Protein AF-A0A0C2IWW6-F1 (afdb_monomer_lite)

Organism: Thelohanellus kitauei (NCBI:txid669202)

Sequence (143 aa):
MAKILYDNNGKDVSIRLTIFDPDIIHEEIAIIDIIGGIPSYGLEASIDKTNIDFIQFNPDLRNNLNDNDLNHLNVIPVLLLTKSTIECYVNSTHSYLIKYTYKNFTIEQFMMRQAKAGKKRDIIVYTKTDEKFIEECEKNMLI

Radius of gyration: 20.49 Å; chains: 1; bounding box: 44×50×57 Å

Secondary structure (DSSP, 8-state):
-EEEEE--TTS-EEEEEEEEETTTTEEEEEEEEEETTEEEE-TTSS-S--SEEEEE--TTHHHH---GGGGGSEEE----PEEEEEEEEETTEEEEEEEEEETTEEEEEEEEEEEEESSSSPEEEEEEE-GGGHHHHHHTT--

Foldseek 3Di:
DAEEEEEPVQDKDWDWDWDDDPVPRDIFIWIWIQHRNDTATDPVGNDRDDPYHYHHDDPCVVVVCPDPCPVVHDYDYPAPWDWDWDWFAQVNFIKIWIFTDGPHGTPDIWIWTWDFDDPDVTDTDTDTDDPVRVVVRVVRVPD

pLDDT: mean 76.64, std 11.31, range [42.75, 91.62]

Structure (mmCIF, N/CA/C/O backbone):
data_AF-A0A0C2IWW6-F1
#
_entry.id   AF-A0A0C2IWW6-F1
#
loop_
_atom_site.group_PDB
_atom_site.id
_atom_site.type_symbol
_atom_site.label_atom_id
_atom_site.label_alt_id
_atom_site.label_comp_id
_atom_site.label_asym_id
_atom_site.label_entity_id
_atom_site.label_seq_id
_atom_site.pdbx_PDB_ins_code
_atom_site.Cartn_x
_atom_site.Cartn_y
_atom_site.Cartn_z
_atom_site.occupancy
_atom_site.B_iso_or_equiv
_atom_site.auth_seq_id
_atom_site.auth_comp_id
_atom_site.auth_asym_id
_atom_site.auth_atom_id
_atom_site.pdbx_PDB_model_num
ATOM 1 N N . MET A 1 1 ? -14.868 -18.241 11.909 1.00 67.81 1 MET A N 1
ATOM 2 C CA . MET A 1 1 ? -14.802 -17.274 10.793 1.00 67.81 1 MET A CA 1
ATOM 3 C C . MET A 1 1 ? -13.703 -16.283 11.123 1.00 67.81 1 MET A C 1
ATOM 5 O O . MET A 1 1 ? -13.644 -15.871 12.276 1.00 67.81 1 MET A O 1
ATOM 9 N N . ALA A 1 2 ? -12.796 -15.994 10.189 1.00 75.31 2 ALA A N 1
ATOM 10 C CA . ALA A 1 2 ? -11.691 -15.075 10.453 1.00 75.31 2 ALA A CA 1
ATOM 11 C C . ALA A 1 2 ? -12.211 -13.633 10.466 1.00 75.31 2 ALA A C 1
ATOM 13 O O . ALA A 1 2 ? -13.062 -13.273 9.657 1.00 75.31 2 ALA A O 1
ATOM 14 N N . LYS A 1 3 ? -11.714 -12.820 11.395 1.00 79.81 3 LYS A N 1
ATOM 15 C CA . LYS A 1 3 ? -12.116 -11.422 11.556 1.00 79.81 3 LYS A CA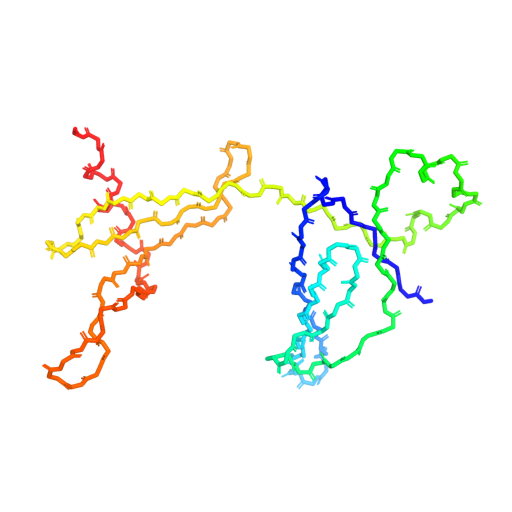 1
ATOM 16 C C . LYS A 1 3 ? -10.861 -10.551 11.611 1.00 79.81 3 LYS A C 1
ATOM 18 O O . LYS A 1 3 ? -9.914 -10.880 12.332 1.00 79.81 3 LYS A O 1
ATOM 23 N N . ILE A 1 4 ? -10.863 -9.455 10.859 1.00 79.62 4 ILE A N 1
ATOM 24 C CA . ILE A 1 4 ? -9.816 -8.434 10.856 1.00 79.62 4 ILE A CA 1
ATOM 25 C C . ILE A 1 4 ? -10.396 -7.149 11.428 1.00 79.62 4 ILE A C 1
ATOM 27 O O . ILE A 1 4 ? -11.364 -6.600 10.904 1.00 79.62 4 ILE A O 1
ATOM 31 N N . LEU A 1 5 ? -9.767 -6.656 12.490 1.00 78.81 5 LEU A N 1
ATOM 32 C CA . LEU A 1 5 ? -10.037 -5.328 13.026 1.00 78.81 5 LEU A CA 1
ATOM 33 C C . LEU A 1 5 ? -9.056 -4.338 12.388 1.00 78.81 5 LEU A C 1
ATOM 35 O O . LEU A 1 5 ? -7.842 -4.554 12.454 1.00 78.81 5 LEU A O 1
ATOM 39 N N . TYR A 1 6 ? -9.571 -3.261 11.793 1.00 79.50 6 TYR A N 1
ATOM 40 C CA . TYR A 1 6 ? -8.757 -2.237 11.131 1.00 79.50 6 TYR A CA 1
ATOM 41 C C . TYR A 1 6 ? -9.166 -0.826 11.572 1.00 79.50 6 TYR A C 1
ATOM 43 O O . TYR A 1 6 ? -10.349 -0.522 11.671 1.00 79.50 6 TYR A O 1
ATOM 51 N N . ASP A 1 7 ? -8.199 0.058 11.818 1.00 78.56 7 ASP A N 1
ATOM 52 C CA . ASP A 1 7 ? -8.444 1.477 12.119 1.00 78.56 7 ASP A CA 1
ATOM 53 C C . ASP A 1 7 ? -7.964 2.348 10.960 1.00 78.56 7 ASP A C 1
ATOM 55 O O . ASP A 1 7 ? -6.787 2.674 10.855 1.00 78.56 7 ASP A O 1
ATOM 59 N N . ASN A 1 8 ? -8.876 2.724 10.071 1.00 73.62 8 ASN A N 1
ATOM 60 C CA . ASN A 1 8 ? -8.558 3.562 8.918 1.00 73.62 8 ASN A CA 1
ATOM 61 C C . ASN A 1 8 ? -8.667 5.068 9.189 1.00 73.62 8 ASN A C 1
ATOM 63 O O . ASN A 1 8 ? -8.458 5.860 8.268 1.00 73.62 8 ASN A O 1
ATOM 67 N N . ASN A 1 9 ? -9.061 5.467 10.405 1.00 73.56 9 ASN A N 1
ATOM 68 C CA . ASN A 1 9 ? -9.323 6.853 10.781 1.00 73.56 9 ASN A CA 1
ATOM 69 C C . ASN A 1 9 ? -10.171 7.625 9.736 1.00 73.56 9 ASN A C 1
ATOM 71 O O . ASN A 1 9 ? -9.878 8.772 9.392 1.00 73.56 9 ASN A O 1
ATOM 75 N N . GLY A 1 10 ? -11.180 6.954 9.161 1.00 70.12 10 GLY A N 1
ATOM 76 C CA . GLY A 1 10 ? -12.103 7.519 8.168 1.00 70.12 10 GLY A CA 1
ATOM 77 C C . GLY A 1 10 ? -11.592 7.586 6.723 1.00 70.12 10 GLY A C 1
ATOM 78 O O . GLY A 1 10 ? -12.222 8.248 5.902 1.00 70.12 10 GLY A O 1
ATOM 79 N N . LYS A 1 11 ? -10.470 6.937 6.391 1.00 76.81 11 LYS A N 1
ATOM 80 C CA . LYS A 1 11 ? -9.909 6.905 5.027 1.00 76.81 11 LYS A CA 1
ATOM 81 C C . LYS A 1 11 ? -10.181 5.586 4.308 1.00 76.81 11 LYS A C 1
ATOM 83 O O . LYS A 1 11 ? -10.347 4.552 4.948 1.00 76.81 11 LYS A O 1
ATOM 88 N N . ASP A 1 12 ? -10.161 5.605 2.982 1.00 80.12 12 ASP A N 1
ATOM 89 C CA . ASP A 1 12 ? -10.187 4.369 2.196 1.00 80.12 12 ASP A CA 1
ATOM 90 C C . ASP A 1 12 ? -8.905 3.554 2.436 1.00 80.12 12 ASP A C 1
ATOM 92 O O . ASP A 1 12 ? -7.823 4.115 2.642 1.00 80.12 12 ASP A O 1
ATOM 96 N N . VAL A 1 13 ? -9.033 2.227 2.439 1.00 80.38 13 VAL A N 1
ATOM 97 C CA . VAL A 1 13 ? -7.926 1.295 2.709 1.00 80.38 13 VAL A CA 1
ATOM 98 C C . VAL A 1 13 ? -7.831 0.276 1.588 1.00 80.38 13 VAL A C 1
ATOM 100 O O . VAL A 1 13 ? -8.852 -0.235 1.149 1.00 80.38 13 VAL A O 1
ATOM 103 N N . SER A 1 14 ? -6.609 -0.064 1.184 1.00 82.31 14 SER A N 1
ATOM 104 C CA . SER A 1 14 ? -6.331 -1.234 0.351 1.00 82.31 14 SER A CA 1
ATOM 105 C C . SER A 1 14 ? -5.461 -2.206 1.144 1.00 82.31 14 SER A C 1
ATOM 107 O O . SER A 1 14 ? -4.405 -1.828 1.658 1.00 82.31 14 SER A O 1
ATOM 109 N N . ILE A 1 15 ? -5.930 -3.440 1.304 1.00 80.38 15 ILE A N 1
ATOM 110 C CA . ILE A 1 15 ? -5.264 -4.511 2.045 1.00 80.38 15 ILE A CA 1
ATOM 111 C C . ILE A 1 15 ? -4.828 -5.565 1.037 1.00 80.38 15 ILE A C 1
ATOM 113 O O . ILE A 1 15 ? -5.658 -6.196 0.388 1.00 80.38 15 ILE A O 1
ATOM 117 N N . ARG A 1 16 ? -3.520 -5.799 0.938 1.00 82.56 16 ARG A N 1
ATOM 118 C CA . ARG A 1 16 ? -2.972 -6.911 0.163 1.00 82.56 16 ARG A CA 1
ATOM 119 C C . ARG A 1 16 ? -2.705 -8.087 1.094 1.00 82.56 16 ARG A C 1
ATOM 121 O O . ARG A 1 16 ? -1.878 -7.979 1.997 1.00 82.56 16 ARG A O 1
ATOM 128 N N . LEU A 1 17 ? -3.408 -9.191 0.874 1.00 78.31 17 LEU A N 1
ATOM 129 C CA . LEU A 1 17 ? -3.177 -10.461 1.549 1.00 78.31 17 LEU A CA 1
ATOM 130 C C . LEU A 1 17 ? -2.436 -11.397 0.601 1.00 78.31 17 LEU A C 1
ATOM 132 O O . LEU A 1 17 ? -2.811 -11.536 -0.561 1.00 78.31 17 LEU A O 1
ATOM 136 N N . THR A 1 18 ? -1.417 -12.059 1.130 1.00 79.25 18 THR A N 1
ATOM 137 C CA . THR A 1 18 ? -0.723 -13.158 0.464 1.00 79.25 18 THR A CA 1
ATOM 138 C C . THR A 1 18 ? -0.979 -14.420 1.281 1.00 79.25 18 THR A C 1
ATOM 140 O O . THR A 1 18 ? -0.694 -14.444 2.480 1.00 79.25 18 THR A O 1
ATOM 143 N N . ILE A 1 19 ? -1.520 -15.457 0.645 1.00 74.00 19 ILE A N 1
ATOM 144 C CA . ILE A 1 19 ? -1.674 -16.794 1.219 1.00 74.00 19 ILE A CA 1
ATOM 145 C C . ILE A 1 19 ? -0.561 -17.666 0.644 1.00 74.00 19 ILE A C 1
ATOM 147 O O . ILE A 1 19 ? -0.399 -17.765 -0.571 1.00 74.00 19 ILE A O 1
ATOM 151 N N . PHE A 1 20 ? 0.215 -18.278 1.535 1.00 75.56 20 PHE A N 1
ATOM 152 C CA . PHE A 1 20 ? 1.300 -19.180 1.176 1.00 75.56 20 PHE A CA 1
ATOM 153 C C . PHE A 1 20 ? 0.943 -20.596 1.613 1.00 75.56 20 PHE A C 1
ATOM 155 O O . PHE A 1 20 ? 0.737 -20.835 2.806 1.00 75.56 20 PHE A O 1
ATOM 162 N N . ASP A 1 21 ? 0.889 -21.520 0.654 1.00 71.38 21 ASP A N 1
ATOM 163 C CA . ASP A 1 21 ? 0.822 -22.949 0.945 1.00 71.38 21 ASP A CA 1
ATOM 164 C C . ASP A 1 21 ? 2.256 -23.503 1.063 1.00 71.38 21 ASP A C 1
ATOM 166 O O . ASP A 1 21 ? 2.984 -23.546 0.058 1.00 71.38 21 ASP A O 1
ATOM 170 N N . PRO A 1 22 ? 2.691 -23.913 2.271 1.00 72.25 22 PRO A N 1
ATOM 171 C CA . PRO A 1 22 ? 4.045 -24.404 2.490 1.00 72.25 22 PRO A CA 1
ATOM 172 C C . PRO A 1 22 ? 4.354 -25.710 1.751 1.00 72.25 22 PRO A C 1
ATOM 174 O O . PRO A 1 22 ? 5.531 -25.989 1.521 1.00 72.25 22 PRO A O 1
ATOM 177 N N . ASP A 1 23 ? 3.341 -26.476 1.345 1.00 78.62 23 ASP A N 1
ATOM 178 C CA . ASP A 1 23 ? 3.515 -27.776 0.700 1.00 78.62 23 ASP A CA 1
ATOM 179 C C . ASP A 1 23 ? 3.543 -27.675 -0.838 1.00 78.62 23 ASP A C 1
ATOM 181 O O . ASP A 1 23 ? 4.052 -28.579 -1.505 1.00 78.62 23 ASP A O 1
ATOM 185 N N . ILE A 1 24 ? 3.029 -26.580 -1.419 1.00 69.12 24 ILE A N 1
ATOM 186 C CA . ILE A 1 24 ? 2.781 -26.473 -2.873 1.00 69.12 24 ILE A CA 1
ATOM 187 C C . ILE A 1 24 ? 3.664 -25.412 -3.571 1.00 69.12 24 ILE A C 1
ATOM 189 O O . ILE A 1 24 ? 3.709 -25.367 -4.798 1.00 69.12 24 ILE A O 1
ATOM 193 N N . ILE A 1 25 ? 4.447 -24.599 -2.841 1.00 71.62 25 ILE A N 1
ATOM 194 C CA . ILE A 1 25 ? 5.219 -23.458 -3.409 1.00 71.62 25 ILE A CA 1
ATOM 195 C C . ILE A 1 25 ? 4.311 -22.626 -4.337 1.00 71.62 25 ILE A C 1
ATOM 197 O O . ILE A 1 25 ? 4.666 -22.247 -5.455 1.00 71.62 25 ILE A O 1
ATOM 201 N N . HIS A 1 26 ? 3.081 -22.396 -3.887 1.00 78.12 26 HIS A N 1
ATOM 202 C CA . HIS A 1 26 ? 2.103 -21.594 -4.597 1.00 78.12 26 HIS A CA 1
ATOM 203 C C . HIS A 1 26 ? 1.710 -20.414 -3.717 1.00 78.12 26 HIS A C 1
ATOM 205 O O . HIS A 1 26 ? 1.467 -20.569 -2.518 1.00 78.12 26 HIS A O 1
ATOM 211 N N . GLU A 1 27 ? 1.708 -19.231 -4.324 1.00 80.31 27 GLU A N 1
ATOM 212 C CA . GLU A 1 27 ? 1.317 -17.985 -3.683 1.00 80.31 27 GLU A CA 1
ATOM 213 C C . GLU A 1 27 ? 0.010 -17.514 -4.310 1.00 80.31 27 GLU A C 1
ATOM 215 O O . GLU A 1 27 ? -0.054 -17.278 -5.519 1.00 80.31 27 GLU A O 1
ATOM 220 N N . GLU A 1 28 ? -1.013 -17.350 -3.479 1.00 81.88 28 GLU A N 1
ATOM 221 C CA . GLU A 1 28 ? -2.263 -16.720 -3.879 1.00 81.88 28 GLU A CA 1
ATOM 222 C C . GLU A 1 28 ? -2.357 -15.325 -3.263 1.00 81.88 28 GLU A C 1
ATOM 224 O O . GLU A 1 28 ? -2.013 -15.104 -2.101 1.00 81.88 28 GLU A O 1
ATOM 229 N N . ILE A 1 29 ? -2.834 -14.362 -4.047 1.00 85.31 29 ILE A N 1
ATOM 230 C CA . ILE A 1 29 ? -2.941 -12.963 -3.645 1.00 85.31 29 ILE A CA 1
ATOM 231 C C . ILE A 1 29 ? -4.417 -12.575 -3.630 1.00 85.31 29 ILE A C 1
ATOM 233 O O . ILE A 1 29 ? -5.131 -12.816 -4.602 1.00 85.31 29 ILE A O 1
ATOM 237 N N . ALA A 1 30 ? -4.851 -11.913 -2.557 1.00 83.81 30 ALA A N 1
ATOM 238 C CA . ALA A 1 30 ? -6.105 -11.167 -2.492 1.00 83.81 30 ALA A CA 1
ATOM 239 C C . ALA A 1 30 ? -5.796 -9.673 -2.312 1.00 83.81 30 ALA A C 1
ATOM 241 O O . ALA A 1 30 ? -4.977 -9.300 -1.471 1.00 83.81 30 ALA A O 1
ATOM 242 N N . ILE A 1 31 ? -6.462 -8.809 -3.075 1.00 84.75 31 ILE A N 1
ATOM 243 C CA . ILE A 1 31 ? -6.432 -7.354 -2.872 1.00 84.75 31 ILE A CA 1
ATOM 244 C C . ILE A 1 31 ? -7.831 -6.951 -2.424 1.00 84.75 31 ILE A C 1
ATOM 246 O O . ILE A 1 31 ? -8.787 -7.181 -3.158 1.00 84.75 31 ILE A O 1
ATOM 250 N N . ILE A 1 32 ? -7.952 -6.408 -1.215 1.00 87.38 32 ILE A N 1
ATOM 251 C CA . ILE A 1 32 ? -9.221 -5.996 -0.622 1.00 87.38 32 ILE A CA 1
ATOM 252 C C . ILE A 1 32 ? -9.226 -4.481 -0.470 1.00 87.38 32 ILE A C 1
ATOM 254 O O . ILE A 1 32 ? -8.498 -3.938 0.359 1.00 87.38 32 ILE A O 1
ATOM 258 N N . ASP A 1 33 ? -10.089 -3.814 -1.224 1.00 86.56 33 ASP A N 1
ATOM 259 C CA . ASP A 1 33 ? -10.316 -2.379 -1.114 1.00 86.56 33 ASP A CA 1
ATOM 260 C C . ASP A 1 33 ? -11.547 -2.120 -0.247 1.00 86.56 33 ASP A C 1
ATOM 262 O O . ASP A 1 33 ? -12.634 -2.627 -0.524 1.00 86.56 33 ASP A O 1
ATOM 266 N N . ILE A 1 34 ? -11.383 -1.324 0.806 1.00 87.00 34 ILE A N 1
ATOM 267 C CA . ILE A 1 34 ? -12.444 -0.914 1.721 1.00 87.00 34 ILE A CA 1
ATOM 268 C C . ILE A 1 34 ? -12.708 0.574 1.501 1.00 87.00 34 ILE A C 1
ATOM 270 O O . ILE A 1 34 ? -12.027 1.428 2.076 1.00 87.00 34 ILE A O 1
ATOM 274 N N . ILE A 1 35 ? -13.702 0.871 0.663 1.00 84.38 35 ILE A N 1
ATOM 275 C CA . ILE A 1 35 ? -14.080 2.237 0.280 1.00 84.38 35 ILE A CA 1
ATOM 276 C C . ILE A 1 35 ? -15.375 2.598 0.993 1.00 84.38 35 ILE A C 1
ATOM 278 O O . ILE A 1 35 ? -16.374 1.886 0.882 1.00 84.38 35 ILE A O 1
ATOM 282 N N . GLY A 1 36 ? -15.355 3.675 1.780 1.00 80.75 36 GLY A N 1
ATOM 283 C CA . GLY A 1 36 ? -16.519 4.064 2.588 1.00 80.75 36 GLY A CA 1
ATOM 284 C C . GLY A 1 36 ? -17.031 2.959 3.530 1.00 80.75 36 GLY A C 1
ATOM 285 O O . GLY A 1 36 ? -18.222 2.907 3.824 1.00 80.75 36 GLY A O 1
ATOM 286 N N . GLY A 1 37 ? -16.152 2.050 3.973 1.00 78.50 37 GLY A N 1
ATOM 287 C CA . GLY A 1 37 ? -16.501 0.916 4.842 1.00 78.50 37 GLY A CA 1
ATOM 288 C C . GLY A 1 37 ? -17.032 -0.327 4.118 1.00 78.50 37 GLY A C 1
ATOM 289 O O . GLY A 1 37 ? -17.373 -1.304 4.779 1.00 78.50 37 GLY A O 1
ATOM 290 N N . ILE A 1 38 ? -17.087 -0.324 2.784 1.00 85.44 38 ILE A N 1
ATOM 291 C CA . ILE A 1 38 ? -17.556 -1.464 1.989 1.00 85.44 38 ILE A CA 1
ATOM 292 C C . ILE A 1 38 ? -16.338 -2.200 1.408 1.00 85.44 38 ILE A C 1
ATOM 294 O O . ILE A 1 38 ? -15.623 -1.607 0.597 1.00 85.44 38 ILE A O 1
ATOM 298 N N . PRO A 1 39 ? -16.079 -3.465 1.796 1.00 87.12 39 PRO A N 1
ATOM 299 C CA . PRO A 1 39 ? -14.998 -4.257 1.224 1.00 87.12 39 PRO A CA 1
ATOM 300 C C . PRO A 1 39 ? -15.349 -4.738 -0.191 1.00 87.12 39 PRO A C 1
ATOM 302 O O . PRO A 1 39 ? -16.468 -5.174 -0.466 1.00 87.12 39 PRO A O 1
ATOM 305 N N . SER A 1 40 ? -14.363 -4.711 -1.078 1.00 90.19 40 SER A N 1
ATOM 306 C CA . SER A 1 40 ? -14.424 -5.195 -2.457 1.00 90.19 40 SER A CA 1
ATOM 307 C C . SER A 1 40 ? -13.108 -5.881 -2.828 1.00 90.19 40 SER A C 1
ATOM 309 O O . SER A 1 40 ? -12.080 -5.589 -2.224 1.00 90.19 40 SER A O 1
ATOM 311 N N . TYR A 1 41 ? -13.142 -6.818 -3.777 1.00 87.69 41 TYR A N 1
ATOM 312 C CA . TYR A 1 41 ? -11.969 -7.598 -4.184 1.00 87.69 41 TYR A CA 1
ATOM 313 C C . TYR A 1 41 ? -11.454 -7.112 -5.541 1.00 87.69 41 TYR A C 1
ATOM 315 O O . TYR A 1 41 ? -12.229 -6.950 -6.486 1.00 87.69 41 TYR A O 1
ATOM 323 N N . GLY A 1 42 ? -10.148 -6.865 -5.625 1.00 82.06 42 GLY A N 1
ATOM 324 C CA . GLY A 1 42 ? -9.481 -6.375 -6.825 1.00 82.06 42 GLY A CA 1
ATOM 325 C C . GLY A 1 42 ? -9.392 -7.439 -7.921 1.00 82.06 42 GLY A C 1
ATOM 326 O O . GLY A 1 42 ? -9.049 -8.587 -7.659 1.00 82.06 42 GLY A O 1
ATOM 327 N N . LEU A 1 43 ? -9.645 -7.039 -9.170 1.00 75.50 43 LEU A N 1
ATOM 328 C CA . LEU A 1 43 ? -9.654 -7.934 -10.339 1.00 75.50 43 LEU A CA 1
ATOM 329 C C . LEU A 1 43 ? -8.273 -8.502 -10.712 1.00 75.50 43 LEU A C 1
ATOM 331 O O . LEU A 1 43 ? -8.195 -9.493 -11.429 1.00 75.50 43 LEU A O 1
ATOM 335 N N . GLU A 1 44 ? -7.191 -7.862 -10.267 1.00 76.56 44 GLU A N 1
ATOM 336 C CA . GLU A 1 44 ? -5.809 -8.295 -10.533 1.00 76.56 44 GLU A CA 1
ATOM 337 C C . GLU A 1 44 ? -5.317 -9.371 -9.545 1.00 76.56 44 GLU A C 1
ATOM 339 O O . GLU A 1 44 ? -4.191 -9.855 -9.660 1.00 76.56 44 GLU A O 1
ATOM 344 N N . ALA A 1 45 ? -6.143 -9.736 -8.562 1.00 76.56 45 ALA A N 1
ATOM 345 C CA . ALA A 1 45 ? -5.836 -10.728 -7.543 1.00 76.56 45 ALA A CA 1
ATOM 346 C C . ALA A 1 45 ? -6.232 -12.149 -7.998 1.00 76.56 45 ALA A C 1
ATOM 348 O O . ALA A 1 45 ? -7.139 -12.317 -8.810 1.00 76.56 45 ALA A O 1
ATOM 349 N N . SER A 1 46 ? -5.572 -13.186 -7.468 1.00 81.31 46 SER A N 1
ATOM 350 C CA . SER A 1 46 ? -5.924 -14.586 -7.766 1.00 81.31 46 SER A CA 1
ATOM 351 C C . SER A 1 46 ? -7.113 -15.089 -6.940 1.00 81.31 46 SER A C 1
ATOM 353 O O . SER A 1 46 ? -7.708 -16.106 -7.283 1.00 81.31 46 SER A O 1
ATOM 355 N N . ILE A 1 47 ? -7.463 -14.371 -5.870 1.00 79.50 47 ILE A N 1
ATOM 356 C CA . ILE A 1 47 ? -8.589 -14.661 -4.982 1.00 79.50 47 ILE A CA 1
ATOM 357 C C . ILE A 1 47 ? -9.676 -13.602 -5.188 1.00 79.50 47 ILE A C 1
ATOM 359 O O . ILE A 1 47 ? -9.455 -12.414 -4.945 1.00 79.50 47 ILE A O 1
ATOM 363 N N . ASP A 1 48 ? -10.871 -14.043 -5.575 1.00 79.69 48 ASP A N 1
ATOM 364 C CA . ASP A 1 48 ? -12.042 -13.198 -5.836 1.00 79.69 48 ASP A CA 1
ATOM 365 C C . ASP A 1 48 ? -12.971 -13.043 -4.616 1.00 79.69 48 ASP A C 1
ATOM 367 O O . ASP A 1 48 ? -13.826 -12.151 -4.589 1.00 79.69 48 ASP A O 1
ATOM 371 N N . LYS A 1 49 ? -12.804 -13.886 -3.586 1.00 81.94 49 LYS A N 1
ATOM 372 C CA . LYS A 1 49 ? -13.533 -13.796 -2.316 1.00 81.94 49 LYS A CA 1
ATOM 373 C C . LYS A 1 49 ? -12.828 -14.540 -1.179 1.00 81.94 49 LYS A C 1
ATOM 375 O O . LYS A 1 49 ? -12.332 -15.645 -1.356 1.00 81.94 49 LYS A O 1
ATOM 380 N N . THR A 1 50 ? -12.888 -13.985 0.032 1.00 79.50 50 THR A N 1
ATOM 381 C CA . THR A 1 50 ? -12.486 -14.669 1.275 1.00 79.50 50 THR A CA 1
ATOM 382 C C . THR A 1 50 ? -13.655 -14.759 2.261 1.00 79.50 50 THR A C 1
ATOM 384 O O . THR A 1 50 ? -14.674 -14.085 2.107 1.00 79.50 50 THR A O 1
ATOM 387 N N . ASN A 1 51 ? -13.518 -15.596 3.292 1.00 79.50 51 ASN A N 1
ATOM 388 C CA . ASN A 1 51 ? -14.449 -15.691 4.423 1.00 79.50 51 ASN A CA 1
ATOM 389 C C . ASN A 1 51 ? -14.027 -14.801 5.613 1.00 79.50 51 ASN A C 1
ATOM 391 O O . ASN A 1 51 ? -14.308 -15.141 6.766 1.00 79.50 51 ASN A O 1
ATOM 395 N N . ILE A 1 52 ? -13.307 -13.713 5.330 1.00 82.50 52 ILE A N 1
ATOM 396 C CA . ILE A 1 52 ? -12.799 -12.770 6.324 1.00 82.50 52 ILE A CA 1
ATOM 397 C C . ILE A 1 52 ? -13.802 -11.629 6.493 1.00 82.50 52 ILE A C 1
ATOM 399 O O . ILE A 1 52 ? -14.159 -10.966 5.519 1.00 82.50 52 ILE A O 1
ATOM 403 N N . ASP A 1 53 ? -14.209 -11.370 7.733 1.00 83.31 53 ASP A N 1
ATOM 404 C CA . ASP A 1 53 ? -14.979 -10.175 8.085 1.00 83.31 53 ASP A CA 1
ATOM 405 C C . ASP A 1 53 ? -14.043 -9.018 8.434 1.00 83.31 53 ASP A C 1
ATOM 407 O O . ASP A 1 53 ? -13.139 -9.165 9.259 1.00 83.31 53 ASP A O 1
ATOM 411 N N . PHE A 1 54 ? -14.292 -7.846 7.852 1.00 82.69 54 PHE A N 1
ATOM 412 C CA . PHE A 1 54 ? -13.545 -6.621 8.132 1.00 82.69 54 PHE A CA 1
ATOM 413 C C . PHE A 1 54 ? -14.371 -5.708 9.034 1.00 82.69 54 PHE A C 1
ATOM 415 O O . PHE A 1 54 ? -15.453 -5.259 8.663 1.00 82.69 54 PHE A O 1
ATOM 422 N N . ILE A 1 55 ? -13.854 -5.428 10.227 1.00 83.25 55 ILE A N 1
ATOM 423 C CA . ILE A 1 55 ? -14.516 -4.618 11.249 1.00 83.25 55 ILE A CA 1
ATOM 424 C C . ILE A 1 55 ? -13.725 -3.321 11.405 1.00 83.25 55 ILE A C 1
ATOM 426 O O . ILE A 1 55 ? -12.560 -3.343 11.805 1.00 83.25 55 ILE A O 1
ATOM 430 N N . GLN A 1 56 ? -14.354 -2.186 11.097 1.00 81.19 56 GLN A N 1
ATOM 431 C CA . GLN A 1 56 ? -13.751 -0.877 11.331 1.00 81.19 56 GLN A CA 1
ATOM 432 C C . GLN A 1 56 ? -13.676 -0.617 12.835 1.00 81.19 56 GLN A C 1
ATOM 434 O O . GLN A 1 56 ? -14.678 -0.735 13.535 1.00 81.19 56 GLN A O 1
ATOM 439 N N . PHE A 1 57 ? -12.509 -0.237 13.341 1.00 77.38 57 PHE A N 1
ATOM 440 C CA . PHE A 1 57 ? -12.344 0.170 14.725 1.00 77.38 57 PHE A CA 1
ATOM 441 C C . PHE A 1 57 ? -13.071 1.496 14.986 1.00 77.38 57 PHE A C 1
ATOM 443 O O . PHE A 1 57 ? -12.908 2.473 14.259 1.00 77.38 57 PHE A O 1
ATOM 450 N N . ASN A 1 58 ? -13.848 1.531 16.066 1.00 73.31 58 ASN A N 1
ATOM 451 C CA . ASN A 1 58 ? -14.453 2.730 16.638 1.00 73.31 58 ASN A CA 1
ATOM 452 C C . ASN A 1 58 ? -14.211 2.674 18.162 1.00 73.31 58 ASN A C 1
ATOM 454 O O . ASN A 1 58 ? -14.337 1.593 18.743 1.00 73.31 58 ASN A O 1
ATOM 458 N N . PRO A 1 59 ? -13.876 3.786 18.839 1.00 65.25 59 PRO A N 1
ATOM 459 C CA . PRO A 1 59 ? -13.812 3.837 20.301 1.00 65.25 59 PRO A CA 1
ATOM 460 C C . PRO A 1 59 ? -15.006 3.180 21.023 1.00 65.25 59 PRO A C 1
ATOM 462 O O . PRO A 1 59 ? -14.803 2.502 22.031 1.00 65.25 59 PRO A O 1
ATOM 465 N N . ASP A 1 60 ? -16.219 3.290 20.474 1.00 65.00 60 ASP A N 1
ATOM 466 C CA . ASP A 1 60 ? -17.446 2.716 21.042 1.00 65.00 60 ASP A CA 1
ATOM 467 C C . ASP A 1 60 ? -17.556 1.191 20.872 1.00 65.00 60 ASP A C 1
ATOM 469 O O . ASP A 1 60 ? -18.268 0.527 21.630 1.00 65.00 60 ASP A O 1
ATOM 473 N N . LEU A 1 61 ? -16.819 0.598 19.923 1.00 64.00 61 LEU A N 1
ATOM 474 C CA . LEU A 1 61 ? -16.798 -0.856 19.707 1.00 64.00 61 LEU A CA 1
ATOM 475 C C . LEU A 1 61 ? -16.244 -1.599 20.931 1.00 64.00 61 LEU A C 1
ATOM 477 O O . LEU A 1 61 ? -16.675 -2.715 21.207 1.00 64.00 61 LEU A O 1
ATOM 481 N N . ARG A 1 62 ? -15.358 -0.967 21.719 1.00 56.34 62 ARG A N 1
ATOM 482 C CA . ARG A 1 62 ? -14.851 -1.534 22.983 1.00 56.34 62 ARG A CA 1
ATOM 483 C C . ARG A 1 62 ? -15.941 -1.741 24.035 1.00 56.34 62 ARG A C 1
ATOM 485 O O . ARG A 1 62 ? -15.792 -2.622 24.871 1.00 56.34 62 ARG A O 1
ATOM 492 N N . ASN A 1 63 ? -17.010 -0.946 23.995 1.00 54.00 63 ASN A N 1
ATOM 493 C CA . ASN A 1 63 ? -18.083 -0.996 24.990 1.00 54.00 63 ASN A CA 1
ATOM 494 C C . ASN A 1 63 ? -19.183 -2.006 24.621 1.00 54.00 63 ASN A C 1
ATOM 496 O O . ASN A 1 63 ? -19.898 -2.467 25.505 1.00 54.00 63 ASN A O 1
ATOM 500 N N . ASN A 1 64 ? -19.310 -2.352 23.334 1.00 51.84 64 ASN A N 1
ATOM 501 C CA . ASN A 1 64 ? -20.343 -3.260 22.818 1.00 51.84 64 ASN A CA 1
ATOM 502 C C . ASN A 1 64 ? -19.823 -4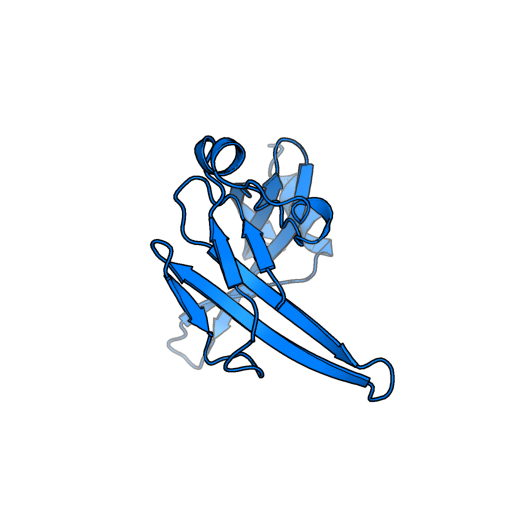.651 22.433 1.00 51.84 64 ASN A C 1
ATOM 504 O O . ASN A 1 64 ? -20.622 -5.571 22.256 1.00 51.84 64 ASN A O 1
ATOM 508 N N . LEU A 1 65 ? -18.508 -4.839 22.317 1.00 56.03 65 LEU A N 1
ATOM 509 C CA . LEU A 1 65 ? -17.922 -6.168 22.201 1.00 56.03 65 LEU A CA 1
ATOM 510 C C . LEU A 1 65 ? -17.865 -6.804 23.591 1.00 56.03 65 LEU A C 1
ATOM 512 O O . LEU A 1 65 ? -16.836 -6.785 24.258 1.00 56.03 65 LEU A O 1
ATOM 516 N N . ASN A 1 66 ? -18.960 -7.444 23.999 1.00 52.41 66 ASN A N 1
ATOM 517 C CA . ASN A 1 66 ? -18.975 -8.430 25.091 1.00 52.41 66 ASN A CA 1
ATOM 518 C C . ASN A 1 66 ? -18.205 -9.723 24.717 1.00 52.41 66 ASN A C 1
ATOM 520 O O . ASN A 1 66 ? -18.504 -10.811 25.205 1.00 52.41 66 ASN A O 1
ATOM 524 N N . ASP A 1 67 ? -17.240 -9.613 23.807 1.00 49.78 67 ASP A N 1
ATOM 525 C CA . ASP A 1 67 ? -16.557 -10.723 23.171 1.00 49.78 67 ASP A CA 1
ATOM 526 C C . ASP A 1 67 ? -15.194 -10.909 23.840 1.00 49.78 67 ASP A C 1
ATOM 528 O O . ASP A 1 67 ? -14.248 -10.150 23.618 1.00 49.78 67 ASP A O 1
ATOM 532 N N . ASN A 1 68 ? -15.069 -12.004 24.594 1.00 50.97 68 ASN A N 1
ATOM 533 C CA . ASN A 1 68 ? -13.784 -12.583 25.012 1.00 50.97 68 ASN A CA 1
ATOM 534 C C . ASN A 1 68 ? -12.870 -12.944 23.807 1.00 50.97 68 ASN A C 1
ATOM 536 O O . ASN A 1 68 ? -11.736 -13.382 23.995 1.00 50.97 68 ASN A O 1
ATOM 540 N N . ASP A 1 69 ? -13.352 -12.734 22.577 1.00 53.66 69 ASP A N 1
ATOM 541 C CA . ASP A 1 69 ? -12.714 -13.012 21.292 1.00 53.66 69 ASP A CA 1
ATOM 542 C C . ASP A 1 69 ? -11.857 -11.876 20.722 1.00 53.66 69 ASP A C 1
ATOM 544 O O . ASP A 1 69 ? -11.270 -12.048 19.656 1.00 53.66 69 ASP A O 1
ATOM 548 N N . LEU A 1 70 ? -11.694 -10.744 21.415 1.00 51.81 70 LEU A N 1
ATOM 549 C CA . LEU A 1 70 ? -10.715 -9.719 21.009 1.00 51.81 70 LEU A CA 1
ATOM 550 C C . LEU A 1 70 ? -9.291 -10.296 20.856 1.00 51.81 70 LEU A C 1
ATOM 552 O O . LEU A 1 70 ? -8.540 -9.839 19.999 1.00 51.81 70 LEU A O 1
ATOM 556 N N . ASN A 1 71 ? -8.955 -11.346 21.617 1.00 51.47 71 ASN A N 1
ATOM 557 C CA . ASN A 1 71 ? -7.692 -12.088 21.497 1.00 51.47 71 ASN A CA 1
ATOM 558 C C . ASN A 1 71 ? -7.604 -12.985 20.244 1.00 51.47 71 ASN A C 1
ATOM 560 O O . ASN A 1 71 ? -6.513 -13.426 19.896 1.00 51.47 71 ASN A O 1
ATOM 564 N N . HIS A 1 72 ? -8.725 -13.264 19.574 1.00 55.22 72 HIS A N 1
ATOM 565 C CA . HIS A 1 72 ? -8.804 -14.058 18.341 1.00 55.22 72 HIS A CA 1
ATOM 566 C C . HIS A 1 72 ? -8.889 -13.187 17.076 1.00 55.22 72 HIS A C 1
ATOM 568 O O . HIS A 1 72 ? -8.963 -13.716 15.965 1.00 55.22 72 HIS A O 1
ATOM 574 N N . LEU A 1 73 ? -8.898 -11.856 17.220 1.00 60.66 73 LEU A N 1
ATOM 575 C CA . LEU A 1 73 ? -8.887 -10.935 16.089 1.00 60.66 73 LEU A CA 1
ATOM 576 C C . LEU A 1 73 ? -7.456 -10.712 15.603 1.00 60.66 73 LEU A C 1
ATOM 578 O O . LEU A 1 73 ? -6.564 -10.368 16.379 1.00 60.66 73 LEU A O 1
ATOM 582 N N . ASN A 1 74 ? -7.258 -10.813 14.290 1.00 62.72 74 ASN A N 1
ATOM 583 C CA . ASN A 1 74 ? -6.045 -10.295 13.675 1.00 62.72 74 ASN A CA 1
ATOM 584 C C . ASN A 1 74 ? -6.187 -8.775 13.577 1.00 62.72 74 ASN A C 1
ATOM 586 O O . ASN A 1 74 ? -7.035 -8.260 12.844 1.00 62.72 74 ASN A O 1
ATOM 590 N N . VAL A 1 75 ? -5.386 -8.055 14.358 1.00 62.12 75 VAL A N 1
ATOM 591 C CA . VAL A 1 75 ? -5.368 -6.591 14.344 1.00 62.12 75 VAL A CA 1
ATOM 592 C C . VAL A 1 75 ? -4.353 -6.138 13.309 1.00 62.12 75 VAL A C 1
ATOM 594 O O . VAL A 1 75 ? -3.158 -6.392 13.458 1.00 62.12 75 VAL A O 1
ATOM 597 N N . ILE A 1 76 ? -4.823 -5.442 12.276 1.00 64.12 76 ILE A N 1
ATOM 598 C CA . ILE A 1 76 ? -3.939 -4.807 11.300 1.00 64.12 76 ILE A CA 1
ATOM 599 C C . ILE A 1 76 ? -3.814 -3.332 11.685 1.00 64.12 76 ILE A C 1
ATOM 601 O O . ILE A 1 76 ? -4.779 -2.578 11.522 1.00 64.12 76 ILE A O 1
ATOM 605 N N . PRO A 1 77 ? -2.653 -2.884 12.200 1.00 57.69 77 PRO A N 1
ATOM 606 C CA . PRO A 1 77 ? -2.420 -1.464 12.391 1.00 57.69 77 PRO A CA 1
ATOM 607 C C . PRO A 1 77 ? -2.328 -0.811 11.010 1.00 57.69 77 PRO A C 1
ATOM 609 O O . PRO A 1 77 ? -1.325 -0.950 10.311 1.00 57.69 77 PRO A O 1
ATOM 612 N N . VAL A 1 78 ? -3.378 -0.099 10.601 1.00 64.25 78 VAL A N 1
ATOM 613 C CA . VAL A 1 78 ? -3.346 0.684 9.363 1.00 64.25 78 VAL A CA 1
ATOM 614 C C . VAL A 1 78 ? -2.564 1.956 9.662 1.00 64.25 78 VAL A C 1
ATOM 616 O O . VAL A 1 78 ? -3.057 2.925 10.238 1.00 64.25 78 VAL A O 1
ATOM 619 N N . LEU A 1 79 ? -1.276 1.919 9.340 1.00 64.69 79 LEU A N 1
ATOM 620 C CA . LEU A 1 79 ? -0.385 3.046 9.554 1.00 64.69 79 LEU A CA 1
ATOM 621 C C . LEU A 1 79 ? -0.665 4.106 8.490 1.00 64.69 79 LEU A C 1
ATOM 623 O O . LEU A 1 79 ? -0.599 3.839 7.291 1.00 64.69 79 LEU A O 1
ATOM 627 N N . LEU A 1 80 ? -0.938 5.334 8.928 1.00 63.94 80 LEU A N 1
ATOM 628 C CA . LEU A 1 80 ? -0.962 6.494 8.044 1.00 63.94 80 LEU A CA 1
ATOM 629 C C . LEU A 1 80 ? 0.456 6.746 7.528 1.00 63.94 80 LEU A C 1
ATOM 631 O O . LEU A 1 80 ? 1.277 7.358 8.214 1.00 63.94 80 LEU A O 1
ATOM 635 N N . LEU A 1 81 ? 0.739 6.241 6.329 1.00 74.00 81 LEU A N 1
ATOM 636 C CA . LEU A 1 81 ? 1.980 6.523 5.627 1.00 74.00 81 LEU A CA 1
ATOM 637 C C . LEU A 1 81 ? 1.900 7.912 4.999 1.00 74.00 81 LEU A C 1
ATOM 639 O O . LEU A 1 81 ? 0.964 8.232 4.264 1.00 74.00 81 LEU A O 1
ATOM 643 N N . THR A 1 82 ? 2.911 8.729 5.256 1.00 81.25 82 THR A N 1
ATOM 644 C CA . THR A 1 82 ? 3.124 9.968 4.520 1.00 81.25 82 THR A CA 1
ATOM 645 C C . THR A 1 82 ? 3.966 9.640 3.299 1.00 81.25 82 THR A C 1
ATOM 647 O O . THR A 1 82 ? 5.111 9.207 3.425 1.00 81.25 82 THR A O 1
ATOM 650 N N . LYS A 1 83 ? 3.401 9.843 2.107 1.00 87.38 83 LYS A N 1
ATOM 651 C CA . LYS A 1 83 ? 4.164 9.804 0.859 1.00 87.38 83 LYS A CA 1
ATOM 652 C C . LYS A 1 83 ? 4.800 11.171 0.630 1.00 87.38 83 LYS A C 1
ATOM 654 O O . LYS A 1 83 ? 4.079 12.156 0.480 1.00 87.38 83 LYS A O 1
ATOM 659 N N . SER A 1 84 ? 6.122 11.232 0.536 1.00 89.06 84 SER A N 1
ATOM 660 C CA . SER A 1 84 ? 6.827 12.391 -0.011 1.00 89.06 84 SER A CA 1
ATOM 661 C C . SER A 1 84 ? 7.348 12.080 -1.410 1.00 89.06 84 SER A C 1
ATOM 663 O O . SER A 1 84 ? 7.732 10.953 -1.725 1.00 89.06 84 SER A O 1
ATOM 665 N N . THR A 1 85 ? 7.287 13.084 -2.281 1.00 91.00 85 THR A N 1
ATOM 666 C CA . THR A 1 85 ? 7.849 13.040 -3.632 1.00 91.00 85 THR A CA 1
ATOM 667 C C . THR A 1 85 ? 8.860 14.159 -3.722 1.00 91.00 85 THR A C 1
ATOM 669 O O . THR A 1 85 ? 8.523 15.323 -3.527 1.00 91.00 85 THR A O 1
ATOM 672 N N . ILE A 1 86 ? 10.103 13.778 -3.958 1.00 90.19 86 ILE A N 1
ATOM 673 C CA . ILE A 1 86 ? 11.234 14.684 -4.036 1.00 90.19 86 ILE A CA 1
ATOM 674 C C . ILE A 1 86 ? 11.716 14.680 -5.476 1.00 90.19 86 ILE A C 1
ATOM 676 O O . ILE A 1 86 ? 12.021 13.616 -6.011 1.00 90.19 86 ILE A O 1
ATOM 680 N N . GLU A 1 87 ? 11.807 15.852 -6.090 1.00 90.19 87 GLU A N 1
ATOM 681 C CA . GLU A 1 87 ? 12.385 15.991 -7.426 1.00 90.19 87 GLU A CA 1
ATOM 682 C C . GLU A 1 87 ? 13.912 16.022 -7.331 1.00 90.19 87 GLU A C 1
ATOM 684 O O . GLU A 1 87 ? 14.478 16.713 -6.484 1.00 90.19 87 GLU A O 1
ATOM 689 N N . CYS A 1 88 ? 14.591 15.276 -8.199 1.00 88.06 88 CYS A N 1
ATOM 690 C CA . CYS A 1 88 ? 16.044 15.316 -8.308 1.00 88.06 88 CYS A CA 1
ATOM 691 C C . CYS A 1 88 ? 16.519 14.917 -9.708 1.00 88.06 88 CYS A C 1
ATOM 693 O O . CYS A 1 88 ? 15.748 14.495 -10.574 1.00 88.06 88 CYS A O 1
ATOM 695 N N . TYR A 1 89 ? 17.824 15.050 -9.932 1.00 85.44 89 TYR A N 1
ATOM 696 C CA . TYR A 1 89 ? 18.473 14.655 -11.175 1.00 85.44 89 TYR A CA 1
ATOM 697 C C . TYR A 1 89 ? 19.498 13.570 -10.885 1.00 85.44 89 TYR A C 1
ATOM 699 O O . TYR A 1 89 ? 20.438 13.785 -10.126 1.00 85.44 89 TYR A O 1
ATOM 707 N N . VAL A 1 90 ? 19.308 12.418 -11.523 1.00 83.31 90 VAL A N 1
ATOM 708 C CA . VAL A 1 90 ? 20.242 11.290 -11.489 1.00 83.31 90 VAL A CA 1
ATOM 709 C C . VAL A 1 90 ? 20.808 11.131 -12.888 1.00 83.31 90 VAL A C 1
ATOM 711 O O . VAL A 1 90 ? 20.041 10.957 -13.842 1.00 83.31 90 VAL A O 1
ATOM 714 N N . ASN A 1 91 ? 22.132 11.210 -13.039 1.00 83.62 91 ASN A N 1
ATOM 715 C CA . ASN A 1 91 ? 22.793 11.219 -14.352 1.00 83.62 91 ASN A CA 1
ATOM 716 C C . ASN A 1 91 ? 22.129 12.206 -15.341 1.00 83.62 91 ASN A C 1
ATOM 718 O O . ASN A 1 91 ? 21.754 11.840 -16.460 1.00 83.62 91 ASN A O 1
ATOM 722 N N . SER A 1 92 ? 21.882 13.439 -14.881 1.00 81.62 92 SER A N 1
ATOM 723 C CA . SER A 1 92 ? 21.223 14.516 -15.644 1.00 81.62 92 SER A CA 1
ATOM 724 C C . SER A 1 92 ? 19.810 14.196 -16.154 1.00 81.62 92 SER A C 1
ATOM 726 O O . SER A 1 92 ? 19.295 14.893 -17.024 1.00 81.62 92 SER A O 1
ATOM 728 N N . THR A 1 93 ? 19.157 13.155 -15.631 1.00 83.19 93 THR A N 1
ATOM 729 C CA . THR A 1 93 ? 17.776 12.809 -15.984 1.00 83.19 93 THR A CA 1
ATOM 730 C C . THR A 1 93 ? 16.838 13.123 -14.836 1.00 83.19 93 THR A C 1
ATOM 732 O O . THR A 1 93 ? 17.071 12.692 -13.704 1.00 83.19 93 THR A O 1
ATOM 735 N N . HIS A 1 94 ? 15.757 13.833 -15.153 1.00 86.94 94 HIS A N 1
ATOM 736 C CA . HIS A 1 94 ? 14.719 14.161 -14.189 1.00 86.94 94 HIS A CA 1
ATOM 737 C C . HIS A 1 94 ? 14.124 12.888 -13.577 1.00 86.94 94 HIS A C 1
ATOM 739 O O . HIS A 1 94 ? 13.748 11.944 -14.283 1.00 86.94 94 HIS A O 1
ATOM 745 N N . SER A 1 95 ? 14.117 12.850 -12.251 1.00 90.12 95 SER A N 1
ATOM 746 C CA . SER A 1 95 ? 13.784 11.680 -11.453 1.00 90.12 95 SER A CA 1
ATOM 747 C C . SER A 1 95 ? 13.056 12.106 -10.182 1.00 90.12 95 SER A C 1
ATOM 749 O O . SER A 1 95 ? 13.154 13.250 -9.743 1.00 90.12 95 SER A O 1
ATOM 751 N N . TYR A 1 96 ? 12.350 11.160 -9.576 1.00 90.88 96 TYR A N 1
ATOM 752 C CA . TYR A 1 96 ? 11.683 11.343 -8.298 1.00 90.88 96 TYR A CA 1
ATOM 753 C C . TYR A 1 96 ? 12.206 10.344 -7.276 1.00 90.88 96 TYR A C 1
ATOM 755 O O . TYR A 1 96 ? 12.250 9.147 -7.554 1.00 90.88 96 TYR A O 1
ATOM 763 N N . LEU A 1 97 ? 12.532 10.819 -6.080 1.00 91.62 97 LEU A N 1
ATOM 764 C CA . LEU A 1 97 ? 12.658 9.975 -4.901 1.00 91.62 97 LEU A CA 1
ATOM 765 C C . LEU A 1 97 ? 11.307 9.937 -4.192 1.00 91.62 97 LEU A C 1
ATOM 767 O O . LEU A 1 97 ? 10.798 10.960 -3.730 1.00 91.62 97 LEU A O 1
ATOM 771 N N . ILE A 1 98 ? 10.717 8.748 -4.133 1.00 91.38 98 ILE A N 1
ATOM 772 C CA . ILE A 1 98 ? 9.477 8.499 -3.408 1.00 91.38 98 ILE A CA 1
ATOM 773 C C . ILE A 1 98 ? 9.845 7.907 -2.055 1.00 91.38 98 ILE A C 1
ATOM 775 O O . ILE A 1 98 ? 10.534 6.889 -2.006 1.00 91.38 98 ILE A O 1
ATOM 779 N N . LYS A 1 99 ? 9.382 8.525 -0.965 1.00 90.12 99 LYS A N 1
ATOM 780 C CA . LYS A 1 99 ? 9.528 7.976 0.390 1.00 90.12 99 LYS A CA 1
ATOM 781 C C . LYS A 1 99 ? 8.162 7.777 1.022 1.00 90.12 99 LYS A C 1
ATOM 783 O O . LYS A 1 99 ? 7.324 8.676 0.990 1.00 90.12 99 LYS A O 1
ATOM 788 N N . TYR A 1 100 ? 7.969 6.620 1.633 1.00 83.50 100 TYR A N 1
ATOM 789 C CA . TYR A 1 100 ? 6.839 6.324 2.498 1.00 83.50 100 TYR A CA 1
ATOM 790 C C . TYR A 1 100 ? 7.337 6.333 3.936 1.00 83.50 100 TYR A C 1
ATOM 792 O O . TYR A 1 100 ? 8.151 5.495 4.326 1.00 83.50 100 TYR A O 1
ATOM 800 N N . THR A 1 101 ? 6.878 7.300 4.726 1.00 83.19 101 THR A N 1
ATOM 801 C CA . THR A 1 101 ? 7.289 7.454 6.124 1.00 83.19 101 THR A CA 1
ATOM 802 C C . THR A 1 101 ? 6.125 7.213 7.073 1.00 83.19 101 THR A C 1
ATOM 804 O O . THR A 1 101 ? 4.977 7.544 6.784 1.00 83.19 101 THR A O 1
ATOM 807 N N . TYR A 1 102 ? 6.424 6.650 8.238 1.00 78.75 102 TYR A N 1
ATOM 808 C CA . TYR A 1 102 ? 5.512 6.560 9.369 1.00 78.75 102 TYR A CA 1
ATOM 809 C C . TYR A 1 102 ? 6.156 7.244 10.573 1.00 78.75 102 TYR A C 1
ATOM 811 O O . TYR A 1 102 ? 7.210 6.823 11.056 1.00 78.75 102 TYR A O 1
ATOM 819 N N . LYS A 1 103 ? 5.524 8.315 11.069 1.00 79.31 103 LYS A N 1
ATOM 820 C CA . LYS A 1 103 ? 6.121 9.217 12.069 1.00 79.31 103 LYS A CA 1
ATOM 821 C C . LYS A 1 103 ? 7.502 9.696 11.591 1.00 79.31 103 LYS A C 1
ATOM 823 O O . LYS A 1 103 ? 7.583 10.381 10.578 1.00 79.31 103 LYS A O 1
ATOM 828 N N . ASN A 1 104 ? 8.568 9.293 12.281 1.00 79.19 104 ASN A N 1
ATOM 829 C CA . ASN A 1 104 ? 9.946 9.691 11.988 1.00 79.19 104 ASN A CA 1
ATOM 830 C C . ASN A 1 104 ? 10.755 8.579 11.292 1.00 79.19 104 ASN A C 1
ATOM 832 O O . ASN A 1 104 ? 11.967 8.712 11.155 1.00 79.19 104 ASN A O 1
ATOM 836 N N . PHE A 1 105 ? 10.111 7.480 10.885 1.00 78.44 105 PHE A N 1
ATOM 837 C CA . PHE A 1 105 ? 10.771 6.330 10.266 1.00 78.44 105 PHE A CA 1
ATOM 838 C C . PHE A 1 105 ? 10.393 6.211 8.789 1.00 78.44 105 PHE A C 1
ATOM 840 O O . PHE A 1 105 ? 9.214 6.270 8.440 1.00 78.44 105 PHE A O 1
ATOM 847 N N . THR A 1 106 ? 11.384 6.007 7.923 1.00 82.88 106 THR A N 1
ATOM 848 C CA . THR A 1 106 ? 11.160 5.638 6.518 1.00 82.88 106 THR A CA 1
ATOM 849 C C . THR A 1 106 ? 10.885 4.141 6.440 1.00 82.88 106 THR A C 1
ATOM 851 O O . THR A 1 106 ? 11.723 3.346 6.852 1.00 82.88 106 THR A O 1
ATOM 854 N N . ILE A 1 107 ? 9.706 3.772 5.938 1.00 82.38 107 ILE A N 1
ATOM 855 C CA . ILE A 1 107 ? 9.277 2.377 5.771 1.00 82.38 107 ILE A CA 1
ATOM 856 C C . ILE A 1 107 ? 9.772 1.829 4.435 1.00 82.38 107 ILE A C 1
ATOM 858 O O . ILE A 1 107 ? 10.326 0.738 4.375 1.00 82.38 107 ILE A O 1
ATOM 862 N N . GLU A 1 108 ? 9.602 2.612 3.372 1.00 86.06 108 GLU A N 1
ATOM 863 C CA . GLU A 1 108 ? 10.087 2.281 2.037 1.00 86.06 108 GLU A CA 1
ATOM 864 C C . GLU A 1 108 ? 10.554 3.558 1.339 1.00 86.06 108 GLU A C 1
ATOM 866 O O . GLU A 1 108 ? 9.977 4.636 1.519 1.00 86.06 108 GLU A O 1
ATOM 871 N N . GLN 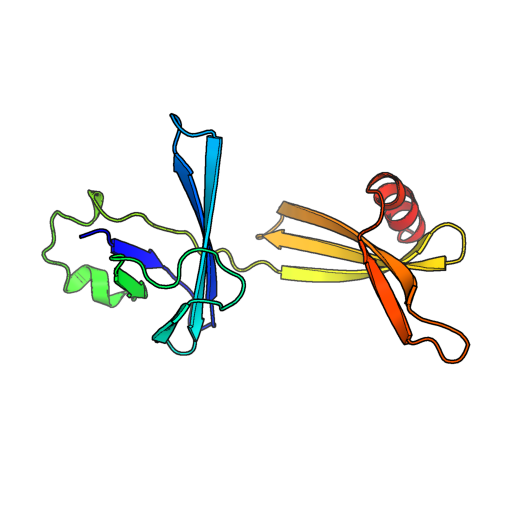A 1 109 ? 11.592 3.435 0.520 1.00 89.25 109 GLN A N 1
ATOM 872 C CA . GLN A 1 109 ? 11.987 4.479 -0.408 1.00 89.25 109 GLN A CA 1
ATOM 873 C C . GLN A 1 109 ? 12.462 3.875 -1.722 1.00 89.25 109 GLN A C 1
ATOM 875 O O . GLN A 1 109 ? 13.127 2.843 -1.735 1.00 89.25 109 GLN A O 1
ATOM 880 N N . PHE A 1 110 ? 12.127 4.521 -2.832 1.00 91.00 110 PHE A N 1
ATOM 881 C CA . PHE A 1 110 ? 12.590 4.101 -4.146 1.00 91.00 110 PHE A CA 1
ATOM 882 C C . PHE A 1 110 ? 12.663 5.266 -5.120 1.00 91.00 110 PHE A C 1
ATOM 884 O O . PHE A 1 110 ? 11.967 6.276 -4.995 1.00 91.00 110 PHE A O 1
ATOM 891 N N . MET A 1 111 ? 13.499 5.083 -6.135 1.00 91.56 111 MET A N 1
ATOM 892 C CA . MET A 1 111 ? 13.658 6.035 -7.220 1.00 91.56 111 MET A CA 1
ATOM 893 C C . MET A 1 111 ? 12.710 5.717 -8.367 1.00 91.56 111 MET A C 1
ATOM 895 O O . MET A 1 111 ? 12.555 4.561 -8.760 1.00 91.56 111 MET A O 1
ATOM 899 N N . MET A 1 112 ? 12.147 6.758 -8.965 1.00 90.88 112 MET A N 1
ATOM 900 C CA . MET A 1 112 ? 11.461 6.698 -10.244 1.00 90.88 112 MET A CA 1
ATOM 901 C C . MET A 1 112 ? 12.199 7.567 -11.255 1.00 90.88 112 MET A C 1
ATOM 903 O O . MET A 1 112 ? 12.469 8.736 -10.991 1.00 90.88 112 MET A O 1
ATOM 907 N N . ARG A 1 113 ? 12.501 7.023 -12.431 1.00 88.31 113 ARG A N 1
ATOM 908 C CA . ARG A 1 113 ? 13.167 7.761 -13.509 1.00 88.31 113 ARG A CA 1
ATOM 909 C C . ARG A 1 113 ? 12.265 7.852 -14.723 1.00 88.31 113 ARG A C 1
ATOM 911 O O . ARG A 1 113 ? 11.484 6.943 -15.000 1.00 88.31 113 ARG A O 1
ATOM 918 N N . GLN A 1 114 ? 12.407 8.952 -15.448 1.00 86.44 114 GLN A N 1
ATOM 919 C CA . GLN A 1 114 ? 11.746 9.151 -16.722 1.00 86.44 114 GLN A CA 1
ATOM 920 C C . GLN A 1 114 ? 12.167 8.074 -17.739 1.00 86.44 114 GLN A C 1
ATOM 922 O O . GLN A 1 114 ? 13.347 7.934 -18.063 1.00 86.44 114 GLN A O 1
ATOM 927 N N . ALA A 1 115 ? 11.193 7.351 -18.279 1.00 81.44 115 ALA A N 1
ATOM 928 C CA . ALA A 1 115 ? 11.352 6.387 -19.355 1.00 81.44 115 ALA A CA 1
ATOM 929 C C . ALA A 1 115 ? 10.380 6.718 -20.496 1.00 81.44 115 ALA A C 1
ATOM 931 O O . ALA A 1 115 ? 9.264 7.197 -20.282 1.00 81.44 115 ALA A O 1
ATOM 932 N N . LYS A 1 116 ? 10.811 6.478 -21.737 1.00 78.88 116 LYS A N 1
ATOM 933 C CA . LYS A 1 116 ? 9.933 6.598 -22.906 1.00 78.88 116 LYS A CA 1
ATOM 934 C C . LYS A 1 116 ? 9.198 5.282 -23.113 1.00 78.88 116 LYS A C 1
ATOM 936 O O . LYS A 1 116 ? 9.844 4.250 -23.280 1.00 78.88 116 LYS A O 1
ATOM 941 N N . ALA A 1 117 ? 7.873 5.334 -23.161 1.00 74.44 117 ALA A N 1
ATOM 942 C CA . ALA A 1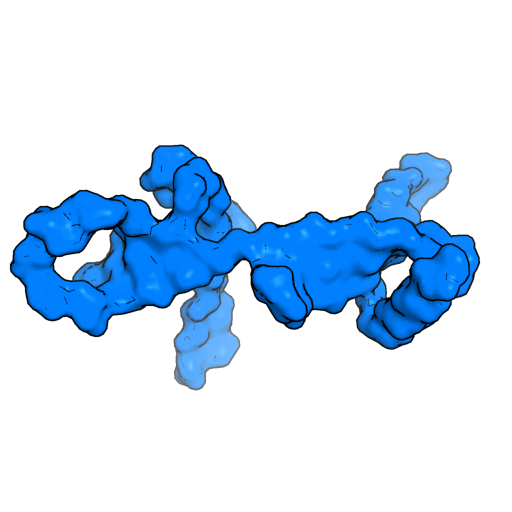 117 ? 7.044 4.206 -23.565 1.00 74.44 117 ALA A CA 1
ATOM 943 C C . ALA A 1 117 ? 6.427 4.484 -24.947 1.00 74.44 117 ALA A C 1
ATOM 945 O O . ALA A 1 117 ? 5.599 5.386 -25.084 1.00 74.44 117 ALA A O 1
ATOM 946 N N . GLY A 1 118 ? 6.827 3.717 -25.973 1.00 67.31 118 GLY A N 1
ATOM 947 C CA . GLY A 1 118 ? 6.220 3.754 -27.315 1.00 67.31 118 GLY A CA 1
ATOM 948 C C . GLY A 1 118 ? 7.195 3.896 -28.495 1.00 67.31 118 GLY A C 1
ATOM 949 O O . GLY A 1 118 ? 8.389 3.617 -28.371 1.00 67.31 118 GLY A O 1
ATOM 950 N N . LYS A 1 119 ? 6.659 4.294 -29.665 1.00 60.75 119 LYS A N 1
ATOM 951 C CA . LYS A 1 119 ? 7.437 4.796 -30.814 1.00 60.75 119 LYS A CA 1
ATOM 952 C C . LYS A 1 119 ? 6.945 6.177 -31.308 1.00 60.75 119 LYS A C 1
ATOM 954 O O . LYS A 1 119 ? 5.818 6.321 -31.780 1.00 60.75 119 LYS A O 1
ATOM 959 N N . LYS A 1 120 ? 7.871 7.146 -31.347 1.00 56.78 120 LYS A N 1
ATOM 960 C CA . LYS A 1 120 ? 7.854 8.463 -32.042 1.00 56.78 120 LYS A CA 1
ATOM 961 C C . LYS A 1 120 ? 6.933 9.569 -31.494 1.00 56.78 120 LYS A C 1
ATOM 963 O O . LYS A 1 120 ? 7.240 10.731 -31.750 1.00 56.78 120 LYS A O 1
ATOM 968 N N . ARG A 1 121 ? 5.865 9.274 -30.749 1.00 55.31 121 ARG A N 1
ATOM 969 C CA . ARG A 1 121 ? 5.015 10.278 -30.053 1.00 55.31 121 ARG A CA 1
ATOM 970 C C . ARG A 1 121 ? 4.790 9.851 -28.603 1.00 55.31 121 ARG A C 1
ATOM 972 O O . ARG A 1 121 ? 3.662 9.706 -28.147 1.00 55.31 121 ARG A O 1
ATOM 979 N N . ASP A 1 122 ? 5.898 9.554 -27.938 1.00 55.78 122 ASP A N 1
ATOM 980 C CA . ASP A 1 122 ? 5.904 8.653 -26.790 1.00 55.78 122 ASP A CA 1
ATOM 981 C C . ASP A 1 122 ? 5.463 9.333 -25.505 1.00 55.78 122 ASP A C 1
ATOM 983 O O . ASP A 1 122 ? 5.854 10.463 -25.206 1.00 55.78 122 ASP A O 1
ATOM 987 N N . ILE A 1 123 ? 4.657 8.599 -24.741 1.00 69.38 123 ILE A N 1
ATOM 988 C CA . ILE A 1 123 ? 4.265 8.980 -23.394 1.00 69.38 123 ILE A CA 1
ATOM 989 C C . ILE A 1 123 ? 5.515 8.872 -22.528 1.00 69.38 123 ILE A C 1
ATOM 991 O O . ILE A 1 123 ? 6.247 7.875 -22.547 1.00 69.38 123 ILE A O 1
ATOM 995 N N . ILE A 1 124 ? 5.765 9.935 -21.777 1.00 76.62 124 ILE A N 1
ATOM 996 C CA . ILE A 1 124 ? 6.754 9.926 -20.718 1.00 76.62 124 ILE A CA 1
ATOM 997 C C . ILE A 1 124 ? 6.116 9.227 -19.521 1.00 76.62 124 ILE A C 1
ATOM 999 O O . ILE A 1 124 ? 5.140 9.724 -18.962 1.00 76.62 124 ILE A O 1
ATOM 1003 N N . VAL A 1 125 ? 6.677 8.087 -19.133 1.00 79.75 125 VAL A N 1
ATOM 1004 C CA . VAL A 1 125 ? 6.294 7.369 -17.916 1.00 79.75 125 VAL A CA 1
ATOM 1005 C C . VAL A 1 125 ? 7.435 7.433 -16.913 1.00 79.75 125 VAL A C 1
ATOM 1007 O O . VAL A 1 125 ? 8.600 7.547 -17.289 1.00 79.75 125 VAL A O 1
ATOM 1010 N N . TYR A 1 126 ? 7.110 7.362 -15.630 1.00 81.62 126 TYR A N 1
ATOM 1011 C CA . TYR A 1 126 ? 8.105 7.226 -14.575 1.00 81.62 126 TYR A CA 1
ATOM 1012 C C . TYR A 1 126 ? 8.102 5.779 -14.098 1.00 81.62 126 TYR A C 1
ATOM 1014 O O . TYR A 1 126 ? 7.061 5.257 -13.707 1.00 81.62 126 TYR A O 1
ATOM 1022 N N . THR A 1 127 ? 9.259 5.126 -14.145 1.00 83.56 127 THR A N 1
ATOM 1023 C CA . THR A 1 127 ? 9.407 3.714 -13.768 1.00 83.56 127 THR A CA 1
ATOM 1024 C C . THR A 1 127 ? 10.379 3.573 -12.609 1.00 83.56 127 THR A C 1
ATOM 1026 O O . THR A 1 127 ? 11.364 4.316 -12.545 1.00 83.56 127 THR A O 1
ATOM 1029 N N . LYS A 1 128 ? 10.124 2.608 -11.711 1.00 86.81 128 LYS A N 1
ATOM 1030 C CA . LYS A 1 128 ? 11.041 2.281 -10.609 1.00 86.81 128 LYS A CA 1
ATOM 1031 C C . LYS A 1 128 ? 12.425 1.948 -11.181 1.00 86.81 128 LYS A C 1
ATOM 1033 O O . LYS A 1 128 ? 12.527 1.226 -12.171 1.00 86.81 128 LYS A O 1
ATOM 1038 N N . THR A 1 129 ? 13.473 2.512 -10.593 1.00 86.19 129 THR A N 1
ATOM 1039 C CA . THR A 1 129 ? 14.872 2.269 -10.971 1.00 86.19 129 THR A CA 1
ATOM 1040 C C . THR A 1 129 ? 15.658 1.734 -9.775 1.00 86.19 129 THR A C 1
ATOM 1042 O O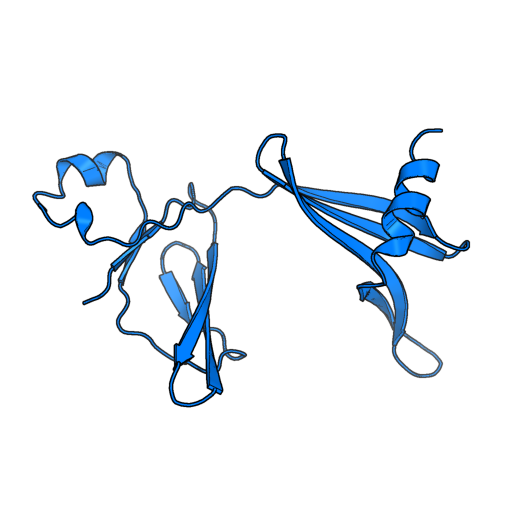 . THR A 1 129 ? 15.149 1.678 -8.659 1.00 86.19 129 THR A O 1
ATOM 1045 N N . ASP A 1 130 ? 16.895 1.323 -10.039 1.00 82.62 130 ASP A N 1
ATOM 1046 C CA . ASP A 1 130 ? 17.859 0.815 -9.063 1.00 82.62 130 ASP A CA 1
ATOM 1047 C C . ASP A 1 130 ? 18.038 1.760 -7.856 1.00 82.62 130 ASP A C 1
ATOM 1049 O O . ASP A 1 130 ? 18.157 2.981 -8.009 1.00 82.62 130 ASP A O 1
ATOM 1053 N N . GLU A 1 131 ? 18.071 1.177 -6.659 1.00 83.38 131 GLU A N 1
ATOM 1054 C CA . GLU A 1 131 ? 18.168 1.873 -5.373 1.00 83.38 131 GLU A CA 1
ATOM 1055 C C . GLU A 1 131 ? 19.522 2.557 -5.166 1.00 83.38 131 GLU A C 1
ATOM 1057 O O . GLU A 1 131 ? 19.605 3.531 -4.419 1.00 83.38 131 GLU A O 1
ATOM 1062 N N . LYS A 1 132 ? 20.576 2.146 -5.887 1.00 84.75 132 LYS A N 1
ATOM 1063 C CA . LYS A 1 132 ? 21.901 2.792 -5.808 1.00 84.75 132 LYS A CA 1
ATOM 1064 C C . LYS A 1 132 ? 21.888 4.290 -6.135 1.00 84.75 132 LYS A C 1
ATOM 1066 O O . LYS A 1 132 ? 22.800 5.014 -5.755 1.00 84.75 132 LYS A O 1
ATOM 1071 N N . PHE A 1 133 ? 20.864 4.759 -6.849 1.00 84.25 133 PHE A N 1
ATOM 1072 C CA . PHE A 1 133 ? 20.710 6.164 -7.226 1.00 84.25 133 PHE A CA 1
ATOM 1073 C C . PHE A 1 133 ? 20.053 7.030 -6.144 1.00 84.25 133 PHE A C 1
ATOM 1075 O O . PHE A 1 133 ? 19.990 8.249 -6.299 1.00 84.25 133 PHE A O 1
ATOM 1082 N N . ILE A 1 134 ? 19.571 6.426 -5.054 1.00 85.44 134 ILE A N 1
ATOM 1083 C CA . ILE A 1 134 ? 18.991 7.167 -3.930 1.00 85.44 134 ILE A CA 1
ATOM 1084 C C . ILE A 1 134 ? 20.050 8.076 -3.299 1.00 85.44 134 ILE A C 1
ATOM 1086 O O . ILE A 1 134 ? 19.787 9.256 -3.103 1.00 85.44 134 ILE A O 1
ATOM 1090 N N . GLU A 1 135 ? 21.263 7.568 -3.062 1.00 83.38 135 GLU A N 1
ATOM 1091 C CA . GLU A 1 135 ? 22.336 8.346 -2.427 1.00 83.38 135 GLU A CA 1
ATOM 1092 C C . GLU A 1 135 ? 22.765 9.549 -3.289 1.00 83.38 135 GLU A C 1
ATOM 1094 O O . GLU A 1 135 ? 23.020 10.634 -2.770 1.00 83.38 135 GLU A O 1
ATOM 1099 N N . GLU A 1 136 ? 22.806 9.385 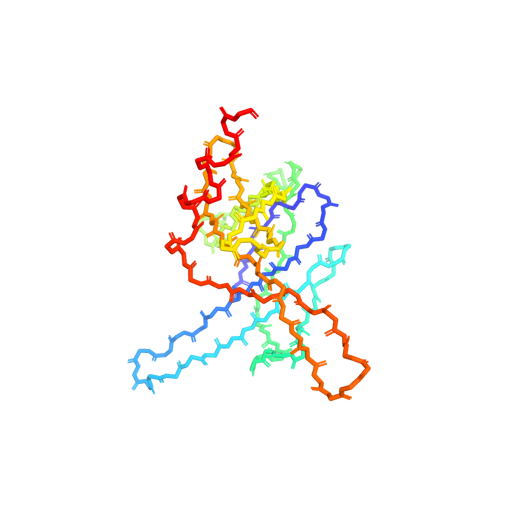-4.617 1.00 82.62 136 GLU A N 1
ATOM 1100 C CA . GLU A 1 136 ? 23.070 10.480 -5.564 1.00 82.62 136 GLU A CA 1
ATOM 1101 C C . GLU A 1 136 ? 21.973 11.552 -5.491 1.00 82.62 136 GLU A C 1
ATOM 1103 O O . GLU A 1 136 ? 22.271 12.744 -5.418 1.00 82.62 136 GLU A O 1
ATOM 1108 N N . CYS A 1 137 ? 20.707 11.128 -5.456 1.00 83.19 137 CYS A N 1
ATOM 1109 C CA . CYS A 1 137 ? 19.569 12.027 -5.310 1.00 83.19 137 CYS A CA 1
ATOM 1110 C C . CYS A 1 137 ? 19.630 12.792 -3.977 1.00 83.19 137 CYS A C 1
ATOM 1112 O O . CYS A 1 137 ? 19.518 14.012 -3.984 1.00 83.19 137 CYS A O 1
ATOM 1114 N N . GLU A 1 138 ? 19.882 12.110 -2.855 1.00 82.00 138 GLU A N 1
ATOM 1115 C CA . GLU A 1 138 ? 19.941 12.717 -1.518 1.00 82.00 138 GLU A CA 1
ATOM 1116 C C . GLU A 1 138 ? 21.113 13.695 -1.349 1.00 82.00 138 GLU A C 1
ATOM 1118 O O . GLU A 1 138 ? 20.940 14.756 -0.748 1.00 82.00 138 GLU A O 1
ATOM 1123 N N . LYS A 1 139 ? 22.289 13.398 -1.922 1.00 77.69 139 LYS A N 1
ATOM 1124 C CA . LYS A 1 139 ? 23.444 14.317 -1.912 1.00 77.69 139 LYS A CA 1
ATOM 1125 C C . LYS A 1 139 ? 23.153 15.626 -2.643 1.00 77.69 139 LYS A C 1
ATOM 1127 O O . LYS A 1 139 ? 23.597 16.681 -2.199 1.00 77.69 139 LYS A O 1
ATOM 1132 N N . ASN A 1 140 ? 22.378 15.565 -3.723 1.00 64.19 140 ASN A N 1
ATOM 1133 C CA . ASN A 1 140 ? 22.011 16.735 -4.519 1.00 64.19 140 ASN A CA 1
ATOM 1134 C C . ASN A 1 140 ? 20.895 17.589 -3.882 1.00 64.19 140 ASN A C 1
ATOM 1136 O O . ASN A 1 140 ? 20.596 18.657 -4.405 1.00 64.19 140 ASN A O 1
ATOM 1140 N N . MET A 1 141 ? 20.293 17.157 -2.765 1.00 65.56 141 MET A N 1
ATOM 1141 C CA . MET A 1 141 ? 19.288 17.938 -2.024 1.00 65.56 141 MET A CA 1
ATOM 1142 C C . MET A 1 141 ? 19.877 18.871 -0.959 1.00 65.56 141 MET A C 1
ATOM 1144 O O . MET A 1 141 ? 19.157 19.711 -0.429 1.00 65.56 141 MET A O 1
ATOM 1148 N N . LEU A 1 142 ? 21.148 18.685 -0.585 1.00 50.19 142 LEU A N 1
ATOM 1149 C CA . LEU A 1 142 ? 21.808 19.409 0.512 1.00 50.19 142 LEU A CA 1
ATOM 1150 C C . LEU A 1 142 ? 22.480 20.725 0.063 1.00 50.19 142 LEU A C 1
ATOM 1152 O O . LEU A 1 142 ? 23.389 21.204 0.742 1.00 50.19 142 LEU A O 1
ATOM 1156 N N . ILE A 1 143 ? 22.047 21.297 -1.066 1.00 42.75 143 ILE A N 1
ATOM 1157 C CA . ILE A 1 143 ? 22.523 22.581 -1.608 1.00 42.75 143 ILE A CA 1
ATOM 1158 C C . ILE A 1 143 ? 21.377 23.589 -1.611 1.00 42.75 143 ILE A C 1
ATOM 1160 O O . ILE A 1 143 ? 20.292 23.232 -2.122 1.00 42.75 143 ILE A O 1
#